Protein AF-A0A924UEG5-F1 (afdb_monomer_lite)

Structure (mmCIF, N/CA/C/O backbone):
data_AF-A0A924UEG5-F1
#
_entry.id   AF-A0A924UEG5-F1
#
loop_
_atom_site.group_PDB
_atom_site.id
_atom_site.type_symbol
_atom_site.label_atom_id
_atom_site.label_alt_id
_atom_site.label_comp_id
_atom_site.label_asym_id
_atom_site.label_entity_id
_atom_site.label_seq_id
_atom_site.pdbx_PDB_ins_code
_atom_site.Cartn_x
_atom_site.Cartn_y
_atom_site.Cartn_z
_atom_site.occupancy
_atom_site.B_iso_or_equiv
_atom_site.auth_seq_id
_atom_site.auth_comp_id
_atom_site.auth_asym_id
_atom_site.auth_atom_id
_atom_site.pdbx_PDB_model_num
ATOM 1 N N . ARG A 1 1 ? -7.688 8.952 0.445 1.00 90.25 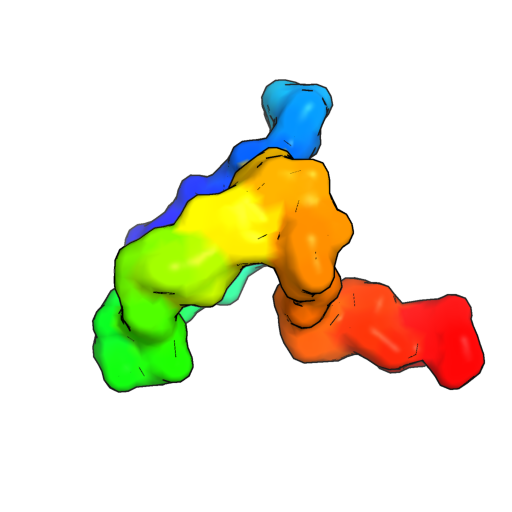1 ARG A N 1
ATOM 2 C CA . ARG A 1 1 ? -7.227 8.000 -0.591 1.00 90.25 1 ARG A CA 1
ATOM 3 C C . ARG A 1 1 ? -5.712 7.870 -0.470 1.00 90.25 1 ARG A C 1
ATOM 5 O O . ARG A 1 1 ? -5.045 8.892 -0.547 1.00 90.25 1 ARG A O 1
ATOM 12 N N . VAL A 1 2 ? -5.188 6.672 -0.212 1.00 93.94 2 VAL A N 1
ATOM 13 C CA . VAL A 1 2 ? -3.755 6.411 0.021 1.00 93.94 2 VAL A CA 1
ATOM 14 C C . VAL A 1 2 ? -3.237 5.481 -1.068 1.00 93.94 2 VAL A C 1
ATOM 16 O O . VAL A 1 2 ? -3.799 4.411 -1.285 1.00 93.94 2 VAL A O 1
ATOM 19 N N . HIS A 1 3 ? -2.180 5.892 -1.762 1.00 95.19 3 HIS A N 1
ATOM 20 C CA . HIS A 1 3 ? -1.542 5.077 -2.791 1.00 95.19 3 HIS A CA 1
ATOM 21 C C . HIS A 1 3 ? -0.504 4.165 -2.140 1.00 95.19 3 HIS A C 1
ATOM 23 O O . HIS A 1 3 ? 0.475 4.653 -1.581 1.00 95.19 3 HIS A O 1
ATOM 29 N N . VAL A 1 4 ? -0.707 2.851 -2.227 1.00 94.38 4 VAL A N 1
ATOM 30 C CA . VAL A 1 4 ? 0.251 1.872 -1.709 1.00 94.38 4 VAL A CA 1
ATOM 31 C C . VAL A 1 4 ? 1.181 1.458 -2.837 1.00 94.38 4 VAL A C 1
ATOM 33 O O . VAL A 1 4 ? 0.739 1.047 -3.913 1.00 94.38 4 VAL A O 1
ATOM 36 N N . HIS A 1 5 ? 2.483 1.596 -2.604 1.00 95.50 5 HIS A N 1
ATOM 37 C CA . HIS A 1 5 ? 3.520 1.198 -3.546 1.00 95.50 5 HIS A CA 1
ATOM 38 C C . HIS A 1 5 ? 4.313 0.031 -2.965 1.00 95.50 5 HIS A C 1
ATOM 40 O O . HIS A 1 5 ? 4.668 0.034 -1.788 1.00 95.50 5 HIS A O 1
ATOM 46 N N . ARG A 1 6 ? 4.618 -0.952 -3.810 1.00 94.25 6 ARG A N 1
ATOM 47 C CA . ARG A 1 6 ? 5.484 -2.084 -3.482 1.00 94.25 6 ARG A CA 1
ATOM 48 C C . ARG A 1 6 ? 6.491 -2.258 -4.608 1.00 94.25 6 ARG A C 1
ATOM 50 O O . ARG A 1 6 ? 6.123 -2.236 -5.779 1.00 94.25 6 ARG A O 1
ATOM 57 N N . LEU A 1 7 ? 7.771 -2.390 -4.254 1.00 94.62 7 LEU A N 1
ATOM 58 C CA . LEU A 1 7 ? 8.872 -2.554 -5.216 1.00 94.62 7 LEU A CA 1
ATOM 59 C C . LEU A 1 7 ? 8.884 -1.468 -6.316 1.00 94.62 7 LEU A C 1
ATOM 61 O O . LEU A 1 7 ? 9.051 -1.757 -7.498 1.00 94.62 7 LEU A O 1
ATOM 65 N N . GLY A 1 8 ? 8.638 -0.210 -5.933 1.00 93.94 8 GLY A N 1
ATOM 66 C CA . GLY A 1 8 ? 8.641 0.935 -6.853 1.00 93.94 8 GLY A CA 1
ATOM 67 C C . GLY A 1 8 ? 7.434 1.024 -7.794 1.00 93.94 8 GLY A C 1
ATOM 68 O O . GLY A 1 8 ? 7.343 1.972 -8.571 1.00 93.94 8 GLY A O 1
ATOM 69 N N . LYS A 1 9 ? 6.482 0.087 -7.718 1.00 94.19 9 LYS A N 1
ATOM 70 C CA . LYS A 1 9 ? 5.258 0.085 -8.528 1.00 94.19 9 LYS A CA 1
ATOM 71 C C . LYS A 1 9 ? 4.033 0.320 -7.650 1.00 94.19 9 LYS A C 1
ATOM 73 O O . LYS A 1 9 ? 3.993 -0.106 -6.496 1.00 94.19 9 LYS A O 1
ATOM 78 N N . ARG A 1 10 ? 3.021 1.001 -8.196 1.00 94.75 10 ARG A N 1
ATOM 79 C CA . ARG A 1 10 ? 1.731 1.174 -7.515 1.00 94.75 10 ARG A CA 1
ATOM 80 C C . ARG A 1 10 ? 1.031 -0.180 -7.438 1.00 94.75 10 ARG A C 1
ATOM 82 O O . ARG A 1 10 ? 0.754 -0.767 -8.478 1.00 94.75 10 ARG A O 1
ATOM 89 N N . LEU A 1 11 ? 0.745 -0.638 -6.224 1.00 94.31 11 LEU A N 1
ATOM 90 C CA . LEU A 1 11 ? 0.075 -1.910 -5.973 1.00 94.3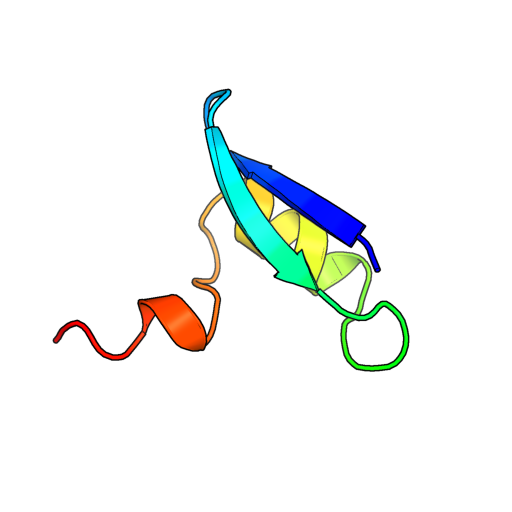1 11 LEU A CA 1
ATOM 91 C C . LEU A 1 11 ? -1.444 -1.728 -5.984 1.00 94.31 11 LEU A C 1
ATOM 93 O O . LEU A 1 11 ? -2.137 -2.321 -6.799 1.00 94.31 11 LEU A O 1
ATOM 97 N N . CYS A 1 12 ? -1.951 -0.865 -5.107 1.00 94.88 12 CYS A N 1
ATOM 98 C CA . CYS A 1 12 ? -3.376 -0.595 -4.963 1.00 94.88 12 CYS A CA 1
ATOM 99 C C . CYS A 1 12 ? -3.600 0.803 -4.377 1.00 94.88 12 CYS A C 1
ATOM 101 O O . CYS A 1 12 ? -2.657 1.558 -4.098 1.00 94.88 12 CYS A O 1
ATOM 103 N N . VAL A 1 13 ? -4.869 1.162 -4.208 1.00 94.62 13 VAL A N 1
ATOM 104 C CA . VAL A 1 13 ? -5.260 2.409 -3.567 1.00 94.62 13 VAL A CA 1
ATOM 105 C C . VAL A 1 13 ? -6.312 2.124 -2.507 1.00 94.62 13 VAL A C 1
ATOM 107 O O . VAL A 1 13 ? -7.351 1.564 -2.826 1.00 94.62 13 VAL A O 1
ATOM 110 N N . ILE A 1 14 ? -6.062 2.559 -1.273 1.00 93.75 14 ILE A N 1
ATOM 111 C CA . ILE A 1 14 ? -6.929 2.272 -0.125 1.00 93.75 14 ILE A CA 1
ATOM 112 C C . ILE A 1 14 ? -7.618 3.534 0.406 1.00 93.75 14 ILE A C 1
ATOM 114 O O . ILE A 1 14 ? -7.102 4.658 0.292 1.00 93.75 14 ILE A O 1
ATOM 118 N N . ASP A 1 15 ? -8.797 3.358 1.001 1.00 94.94 15 ASP A N 1
ATOM 119 C CA . ASP A 1 15 ? -9.456 4.393 1.800 1.00 94.94 15 ASP A CA 1
ATOM 120 C C . ASP A 1 15 ? -9.021 4.256 3.270 1.00 94.94 15 ASP A C 1
ATOM 122 O O . ASP A 1 15 ? -9.289 3.215 3.872 1.00 94.94 15 ASP A O 1
ATOM 126 N N . PRO A 1 16 ? -8.391 5.281 3.878 1.00 94.00 16 PRO A N 1
ATOM 127 C CA . PRO A 1 16 ? -8.005 5.248 5.290 1.00 94.00 16 PRO A CA 1
ATOM 128 C C . PRO A 1 16 ? -9.189 5.135 6.265 1.00 94.00 16 PRO A C 1
ATOM 130 O O . PRO A 1 16 ? -8.970 4.881 7.442 1.00 94.00 16 PRO A O 1
ATOM 133 N N . LYS A 1 17 ? -10.436 5.332 5.816 1.00 95.75 17 LYS A N 1
ATOM 134 C CA . LYS A 1 17 ? -11.634 5.066 6.631 1.00 95.75 17 LYS A CA 1
ATOM 135 C C . LYS A 1 17 ? -12.025 3.587 6.666 1.00 95.75 17 LYS A C 1
ATOM 137 O O . LYS A 1 17 ? -12.741 3.184 7.573 1.00 95.75 17 LYS A O 1
ATOM 142 N N . GLN A 1 18 ? -11.596 2.813 5.670 1.00 94.50 18 GLN A N 1
ATOM 143 C CA . GLN A 1 18 ? -11.917 1.387 5.517 1.00 94.50 18 GLN A CA 1
ATOM 144 C C . GLN A 1 18 ? -10.717 0.482 5.821 1.00 94.50 18 GLN A C 1
ATOM 146 O O . GLN A 1 18 ? -10.872 -0.726 5.940 1.00 94.50 18 GLN A O 1
ATOM 151 N N . HIS A 1 19 ? -9.518 1.057 5.919 1.00 94.69 19 HIS A N 1
ATOM 152 C CA . HIS A 1 19 ? -8.268 0.337 6.121 1.00 94.69 19 HIS A CA 1
ATOM 153 C C . HIS A 1 19 ? -7.498 0.904 7.301 1.00 94.69 19 HIS A C 1
ATOM 155 O O . HIS A 1 19 ? -7.496 2.110 7.548 1.00 94.69 19 HIS A O 1
ATOM 161 N N . THR A 1 20 ? -6.777 0.029 7.990 1.00 94.88 20 THR A N 1
ATOM 162 C CA . THR A 1 20 ? -5.887 0.422 9.077 1.00 94.88 20 THR A CA 1
ATOM 163 C C . THR A 1 20 ? -4.486 0.749 8.559 1.00 94.88 20 THR A C 1
ATOM 165 O O . THR A 1 20 ? -4.095 0.372 7.451 1.00 94.88 20 THR A O 1
ATOM 168 N N . MET A 1 21 ? -3.671 1.402 9.393 1.00 93.06 21 MET A N 1
ATOM 169 C CA . MET A 1 21 ? -2.243 1.566 9.088 1.00 93.06 21 MET A CA 1
ATOM 170 C C . MET A 1 21 ? -1.508 0.222 8.996 1.00 93.06 21 MET A C 1
ATOM 172 O O . MET A 1 21 ? -0.551 0.103 8.234 1.00 93.06 21 MET A O 1
ATOM 176 N N . SER A 1 22 ? -1.969 -0.801 9.724 1.00 96.44 22 SER A N 1
ATOM 177 C CA . SER A 1 22 ? -1.402 -2.150 9.641 1.00 96.44 22 SER A CA 1
ATOM 178 C C . SER A 1 22 ? -1.654 -2.784 8.271 1.00 96.44 22 SER A C 1
ATOM 180 O O . SER A 1 22 ? -0.725 -3.350 7.699 1.00 96.44 22 SER A O 1
ATOM 182 N N . ASP A 1 23 ? -2.849 -2.607 7.691 1.00 94.56 23 ASP A N 1
ATOM 183 C CA . ASP A 1 23 ? -3.159 -3.095 6.338 1.00 94.56 23 ASP A CA 1
ATOM 184 C C . ASP A 1 23 ? -2.219 -2.487 5.295 1.00 94.56 23 ASP A C 1
ATOM 186 O O . ASP A 1 23 ? -1.661 -3.200 4.463 1.00 94.56 23 ASP A O 1
ATOM 190 N N . ALA A 1 24 ? -1.974 -1.175 5.378 1.00 94.62 24 ALA A N 1
ATOM 191 C CA . ALA A 1 24 ? -1.040 -0.501 4.482 1.00 94.62 24 ALA A CA 1
ATOM 192 C C . ALA A 1 24 ? 0.370 -1.112 4.567 1.00 94.62 24 ALA A C 1
ATOM 194 O O . ALA A 1 24 ? 0.990 -1.378 3.536 1.00 94.62 24 ALA A O 1
ATOM 195 N N . VAL A 1 25 ? 0.865 -1.382 5.781 1.00 95.81 25 VAL A N 1
ATOM 196 C CA . VAL A 1 25 ? 2.167 -2.036 5.994 1.00 95.81 25 VAL A CA 1
ATOM 197 C C . VAL A 1 25 ? 2.171 -3.462 5.447 1.00 95.81 25 VAL A C 1
ATOM 199 O O . VAL A 1 25 ? 3.115 -3.835 4.751 1.00 95.81 25 VAL A O 1
ATOM 202 N N . ALA A 1 26 ? 1.116 -4.238 5.697 1.00 96.62 26 ALA A N 1
ATOM 203 C CA . ALA A 1 26 ? 0.991 -5.603 5.198 1.00 96.62 26 ALA A CA 1
ATOM 204 C C . ALA A 1 26 ? 1.006 -5.660 3.661 1.00 96.62 26 ALA A C 1
ATOM 206 O O .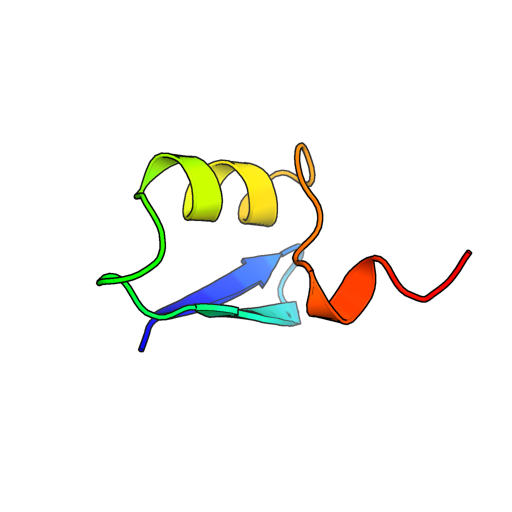 ALA A 1 26 ? 1.653 -6.535 3.085 1.00 96.62 26 ALA A O 1
ATOM 207 N N . TYR A 1 27 ? 0.370 -4.697 2.991 1.00 95.69 27 TYR A N 1
ATOM 208 C CA . TYR A 1 27 ? 0.405 -4.570 1.534 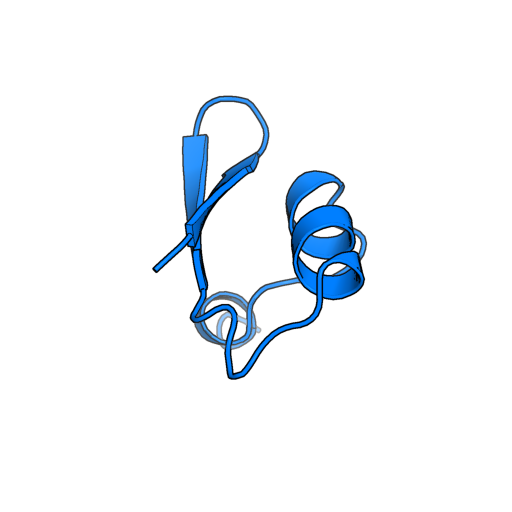1.00 95.69 27 TYR A CA 1
ATOM 209 C C . TYR A 1 27 ? 1.782 -4.147 1.007 1.00 95.69 27 TYR A C 1
ATOM 211 O O . TYR A 1 27 ? 2.238 -4.677 -0.005 1.00 95.69 27 TYR A O 1
ATOM 219 N N . MET A 1 28 ? 2.481 -3.228 1.685 1.00 95.62 28 MET A N 1
ATOM 220 C CA . MET A 1 28 ? 3.833 -2.802 1.287 1.00 95.62 28 MET A CA 1
ATOM 221 C C . MET A 1 28 ? 4.851 -3.947 1.371 1.00 95.62 28 MET A C 1
ATOM 223 O O . MET A 1 28 ? 5.701 -4.088 0.489 1.00 95.62 28 MET A O 1
ATOM 227 N N . THR A 1 29 ? 4.758 -4.790 2.401 1.00 95.75 29 THR A N 1
ATOM 228 C CA . THR A 1 29 ? 5.656 -5.942 2.591 1.00 95.75 29 THR A CA 1
ATOM 229 C C . THR A 1 29 ? 5.220 -7.166 1.782 1.00 95.75 29 THR A C 1
ATOM 231 O O . THR A 1 29 ? 6.058 -7.979 1.385 1.00 95.75 29 THR A O 1
ATOM 234 N N . GLY A 1 30 ? 3.935 -7.259 1.433 1.00 93.19 30 GLY A N 1
ATOM 235 C CA . GLY A 1 30 ? 3.329 -8.418 0.775 1.00 93.19 30 GLY A CA 1
ATOM 236 C C . GLY A 1 30 ? 2.922 -9.528 1.743 1.00 93.19 30 GLY A C 1
ATOM 237 O O . GLY A 1 30 ? 2.752 -10.661 1.314 1.00 93.19 30 GLY A O 1
ATOM 238 N N . ALA A 1 31 ? 2.779 -9.213 3.033 1.00 95.25 31 ALA A N 1
ATOM 239 C CA . ALA A 1 31 ? 2.213 -10.1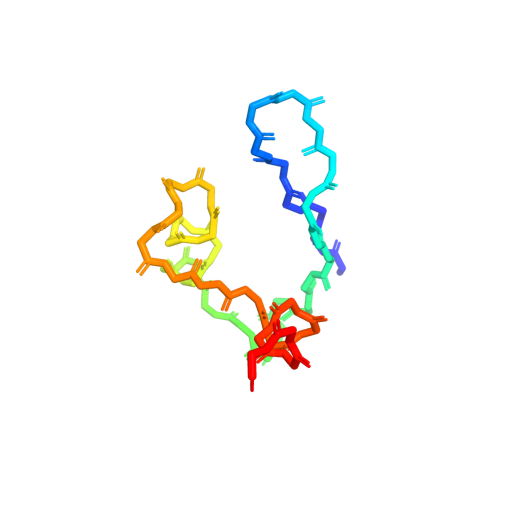20 4.030 1.00 95.25 31 ALA A CA 1
ATOM 240 C C . ALA A 1 31 ? 0.699 -10.332 3.840 1.00 95.25 31 ALA A C 1
ATOM 242 O O . ALA A 1 31 ? 0.157 -11.347 4.264 1.00 95.25 31 ALA A O 1
ATOM 243 N N . LYS A 1 32 ? 0.024 -9.372 3.198 1.00 92.69 32 LYS A N 1
ATOM 244 C CA . LYS A 1 32 ? -1.379 -9.447 2.779 1.00 92.69 32 LYS A CA 1
ATOM 245 C C . LYS A 1 32 ? -1.479 -8.956 1.335 1.00 92.69 32 LYS A C 1
ATOM 247 O O . LYS A 1 32 ? -0.701 -8.090 0.927 1.00 92.69 32 LYS A O 1
ATOM 252 N N . LEU A 1 33 ? -2.422 -9.496 0.572 1.00 90.75 33 LEU A N 1
ATOM 253 C CA . LEU A 1 33 ? -2.764 -9.001 -0.759 1.00 90.75 33 LEU A CA 1
ATOM 254 C C . LEU A 1 33 ? -4.021 -8.121 -0.671 1.00 90.75 33 LEU A C 1
ATOM 256 O O . LEU A 1 33 ? -4.913 -8.436 0.114 1.00 90.75 33 LEU A O 1
ATOM 260 N N . PRO A 1 34 ? -4.088 -7.013 -1.425 1.00 88.38 34 PRO A N 1
ATOM 261 C CA . PRO A 1 34 ? -5.320 -6.250 -1.599 1.00 88.38 34 PRO A CA 1
ATOM 262 C C . PRO A 1 34 ? -6.421 -7.118 -2.210 1.00 88.38 34 PRO A C 1
ATOM 264 O O . PRO A 1 34 ? -6.121 -7.955 -3.062 1.00 88.38 34 PRO A O 1
ATOM 267 N N . ASP A 1 35 ? -7.674 -6.873 -1.830 1.00 84.44 35 ASP A N 1
ATOM 268 C CA . ASP A 1 35 ? -8.825 -7.671 -2.276 1.00 84.44 35 ASP A CA 1
ATOM 269 C C . ASP A 1 35 ? -8.939 -7.717 -3.811 1.00 84.44 35 ASP A C 1
ATOM 271 O O . ASP A 1 35 ? -9.100 -8.792 -4.382 1.00 84.44 35 ASP A O 1
ATOM 275 N N . ASP A 1 36 ? -8.689 -6.589 -4.486 1.00 79.50 36 ASP A N 1
ATOM 276 C CA . ASP A 1 36 ? -8.669 -6.470 -5.955 1.00 79.50 36 ASP A CA 1
ATOM 277 C C . ASP A 1 36 ? -7.628 -7.379 -6.648 1.00 79.50 36 ASP A C 1
ATOM 279 O O . ASP A 1 36 ? -7.684 -7.597 -7.856 1.00 79.50 36 ASP A O 1
ATOM 283 N N . LEU A 1 37 ? -6.625 -7.862 -5.907 1.00 75.56 37 LEU A N 1
ATOM 284 C CA . LEU A 1 37 ? -5.575 -8.762 -6.395 1.00 75.56 37 LEU A CA 1
ATOM 285 C C . LEU A 1 37 ? -5.779 -10.212 -5.933 1.00 75.56 37 LEU A C 1
ATOM 287 O O . LEU A 1 37 ? -5.027 -11.087 -6.359 1.00 75.56 37 LEU A O 1
ATOM 291 N N . ASN A 1 38 ? -6.766 -10.472 -5.072 1.00 67.56 38 ASN A N 1
ATOM 292 C CA . ASN A 1 38 ? -7.048 -11.798 -4.525 1.00 67.56 38 ASN A CA 1
ATOM 293 C C . ASN A 1 38 ? -7.964 -12.646 -5.438 1.00 67.56 38 ASN A C 1
ATOM 295 O O . ASN A 1 38 ? -8.137 -13.830 -5.183 1.00 67.56 38 ASN A O 1
ATOM 299 N N . GLU A 1 39 ? -8.509 -12.081 -6.523 1.00 55.62 39 GLU A N 1
ATOM 300 C CA . GLU A 1 39 ? -9.380 -12.782 -7.493 1.00 55.62 39 GLU A CA 1
ATOM 301 C C . GLU A 1 39 ? -8.625 -13.519 -8.623 1.00 55.62 39 GLU A C 1
ATOM 303 O O . GLU A 1 39 ? -9.229 -13.975 -9.590 1.00 55.62 39 GLU A O 1
ATOM 308 N N . ALA A 1 40 ? -7.298 -13.652 -8.537 1.00 50.31 40 ALA A N 1
ATOM 309 C CA . ALA A 1 40 ? -6.482 -14.267 -9.590 1.00 50.31 40 ALA A CA 1
ATOM 310 C C . ALA A 1 40 ? -6.144 -15.762 -9.372 1.00 50.31 40 ALA A C 1
ATOM 312 O O . ALA A 1 40 ? -5.205 -16.254 -10.003 1.00 50.31 40 ALA A O 1
ATOM 313 N N . ALA A 1 41 ? -6.866 -16.483 -8.507 1.00 47.16 41 ALA A N 1
ATOM 314 C CA . ALA A 1 41 ? -6.640 -17.910 -8.240 1.00 47.16 41 ALA A CA 1
ATOM 315 C C . ALA A 1 41 ? -7.938 -18.723 -8.234 1.00 47.16 41 ALA A C 1
ATOM 317 O O . ALA A 1 41 ? -8.877 -18.326 -7.510 1.00 47.16 41 ALA A O 1
#

Sequence (41 aa):
RVHVHRLGKRLCVIDPKQHTMSDAVAYMTGAKLPDDLNEAA

Radius of gyration: 9.68 Å; chains: 1; bounding box: 21×26×19 Å

pLDDT: mean 89.41, std 12.25, range [47.16, 96.62]

Secondary structure (DSSP, 8-state):
-EEEEETTEEEEEE-TTTS-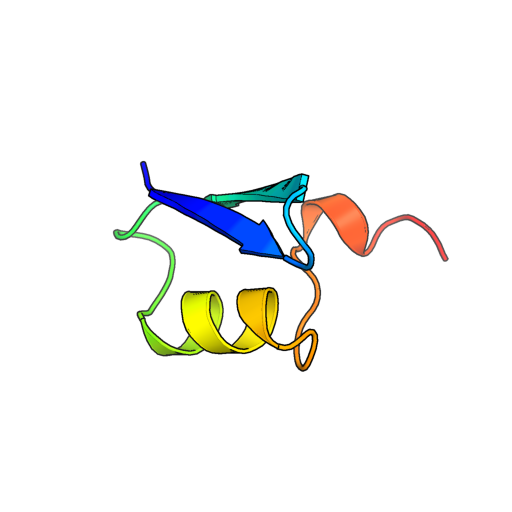HHHHHHHHHTSS--GGGTT--

Foldseek 3Di:
DDFQDEPNHTQDDDDCVVDPPVVSVCCRVVVDHDPVPVPPD